Protein AF-A0A820K217-F1 (afdb_monomer_lite)

Organism: NCBI:txid392033

InterPro domains:
  IPR019399 Parkin co-regulated protein [PF10274] (54-82)
  IPR019399 Parkin co-regulated protein [PTHR21207] (16-82)

Sequence (82 aa):
MATATSPRRETNARLRQTGPLETDGFTVKSLLKNAKVNAPPSAEATRIRNSKPTAFRKFYERGDFPIALEHDTKGNKIAWKV

pLDDT: mean 80.99, std 14.57, range [40.84, 93.62]

Radius of gyration: 35.49 Å; chains: 1; bounding box: 95×42×74 Å

Secondary structure (DSSP, 8-state):
------------------S-EEE-TTSGGGGSTTEEEPPPPP--TTPPPPPPPPHHHHHHHHT-SSEEEEEETTEEEEEEP-

Structure (mmCIF, N/CA/C/O backbone):
data_AF-A0A820K217-F1
#
_entry.id   AF-A0A820K217-F1
#
loop_
_atom_site.group_PDB
_atom_site.id
_atom_site.type_symbol
_atom_site.label_atom_id
_atom_site.label_alt_id
_atom_site.label_comp_id
_atom_site.label_asym_id
_atom_site.label_entity_id
_atom_site.label_seq_id
_atom_site.pdbx_PDB_ins_code
_atom_site.Cartn_x
_atom_site.Cartn_y
_atom_site.Cartn_z
_atom_site.occupancy
_atom_site.B_iso_or_equiv
_atom_site.auth_seq_id
_atom_site.auth_comp_id
_atom_site.auth_asym_id
_atom_site.auth_atom_id
_atom_site.pdbx_PDB_model_num
ATOM 1 N N . MET A 1 1 ? -63.696 -34.825 44.657 1.00 46.16 1 MET A N 1
ATOM 2 C CA . MET A 1 1 ? -62.977 -34.129 43.569 1.00 46.16 1 MET A CA 1
ATOM 3 C C . MET A 1 1 ? -61.892 -33.277 44.208 1.00 46.16 1 MET A C 1
ATOM 5 O O . MET A 1 1 ? -62.234 -32.375 44.958 1.00 46.16 1 MET A O 1
ATOM 9 N N . ALA A 1 2 ? -60.619 -33.638 44.041 1.00 40.84 2 ALA A N 1
ATOM 10 C CA . ALA A 1 2 ? -59.500 -32.973 44.711 1.00 40.84 2 ALA A CA 1
ATOM 11 C C . ALA A 1 2 ? -59.075 -31.713 43.940 1.00 40.84 2 ALA A C 1
ATOM 13 O O . ALA A 1 2 ? -58.784 -31.779 42.748 1.00 40.84 2 ALA A O 1
ATOM 14 N N . THR A 1 3 ? -59.053 -30.570 44.621 1.00 47.09 3 THR A N 1
ATOM 15 C CA . THR A 1 3 ? -58.533 -29.293 44.127 1.00 47.09 3 THR A CA 1
ATOM 16 C C . THR A 1 3 ? -57.004 -29.321 44.141 1.00 47.09 3 THR A C 1
ATOM 18 O O . THR A 1 3 ? -56.377 -29.387 45.196 1.00 47.09 3 THR A O 1
ATOM 21 N N . ALA A 1 4 ? -56.385 -29.285 42.960 1.00 50.75 4 ALA A N 1
ATOM 22 C CA . ALA A 1 4 ? -54.936 -29.201 42.821 1.00 50.75 4 ALA A CA 1
ATOM 23 C C . ALA A 1 4 ? -54.470 -27.744 42.991 1.00 50.75 4 ALA A C 1
ATOM 25 O O . ALA A 1 4 ? -54.572 -26.929 42.075 1.00 50.75 4 ALA A O 1
ATOM 26 N N . THR A 1 5 ? -53.947 -27.418 44.173 1.00 59.78 5 THR A N 1
ATOM 27 C CA . THR A 1 5 ? -53.183 -26.187 44.416 1.00 59.78 5 THR A CA 1
ATOM 28 C C . THR A 1 5 ? -51.856 -26.277 43.665 1.00 59.78 5 THR A C 1
ATOM 30 O O . THR A 1 5 ? -50.995 -27.092 43.990 1.00 59.78 5 THR A O 1
ATOM 33 N N . SER A 1 6 ? -51.705 -25.444 42.636 1.00 55.75 6 SER A N 1
ATOM 34 C CA . SER A 1 6 ? -50.488 -25.342 41.828 1.00 55.75 6 SER A CA 1
ATOM 35 C C . SER A 1 6 ? -49.344 -24.740 42.657 1.00 55.75 6 SER A C 1
ATOM 37 O O . SER A 1 6 ? -49.511 -23.639 43.195 1.00 55.75 6 SER A O 1
ATOM 39 N N . PRO A 1 7 ? -48.178 -25.402 42.791 1.00 53.91 7 PRO A N 1
ATOM 40 C CA . PRO A 1 7 ? -47.065 -24.825 43.517 1.00 53.91 7 PRO A CA 1
ATOM 41 C C . PRO A 1 7 ? -46.415 -23.747 42.648 1.00 53.91 7 PRO A C 1
ATOM 43 O O . PRO A 1 7 ? -45.791 -24.006 41.617 1.00 53.91 7 PRO A O 1
ATOM 46 N N . ARG A 1 8 ? -46.600 -22.509 43.103 1.00 53.91 8 ARG A N 1
ATOM 47 C CA . ARG A 1 8 ? -45.847 -21.304 42.763 1.00 53.91 8 ARG A CA 1
ATOM 48 C C . ARG A 1 8 ? -44.367 -21.655 42.535 1.00 53.91 8 ARG A C 1
ATOM 50 O O . ARG A 1 8 ? -43.642 -21.944 43.483 1.00 53.91 8 ARG A O 1
ATOM 57 N N . ARG A 1 9 ? -43.923 -21.648 41.271 1.00 54.69 9 ARG A N 1
ATOM 58 C CA . ARG A 1 9 ? -42.508 -21.783 40.887 1.00 54.69 9 ARG A CA 1
ATOM 59 C C . ARG A 1 9 ? -41.750 -20.519 41.287 1.00 54.69 9 ARG A C 1
ATOM 61 O O . ARG A 1 9 ? -41.478 -19.653 40.462 1.00 54.69 9 ARG A O 1
ATOM 68 N N . GLU A 1 10 ? -41.400 -20.421 42.557 1.00 55.06 10 GLU A N 1
ATOM 69 C CA . GLU A 1 10 ? -40.351 -19.532 43.035 1.00 55.06 10 GLU A CA 1
ATOM 70 C C . GLU A 1 10 ? -39.161 -20.388 43.437 1.00 55.06 10 GLU A C 1
ATOM 72 O O . GLU A 1 10 ? -39.198 -21.005 44.487 1.00 55.06 10 GLU A O 1
ATOM 77 N N . THR A 1 11 ? -38.134 -20.428 42.587 1.00 55.47 11 THR A N 1
ATOM 78 C CA . THR A 1 11 ? -36.711 -20.485 42.977 1.00 55.47 11 THR A CA 1
ATOM 79 C C . THR A 1 11 ? -35.832 -20.366 41.730 1.00 55.47 11 THR A C 1
ATOM 81 O O . THR A 1 11 ? -34.929 -21.158 41.483 1.00 55.47 11 THR A O 1
ATOM 84 N N . ASN A 1 12 ? -36.017 -19.298 40.950 1.00 52.75 12 ASN A N 1
ATOM 85 C CA . ASN A 1 12 ? -34.881 -18.796 40.180 1.00 52.75 12 ASN A CA 1
ATOM 86 C C . ASN A 1 12 ? -34.008 -18.019 41.163 1.00 52.75 12 ASN A C 1
ATOM 88 O O . ASN A 1 12 ? -34.079 -16.790 41.237 1.00 52.75 12 ASN A O 1
ATOM 92 N N . ALA A 1 13 ? -33.232 -18.755 41.965 1.00 54.50 13 ALA A N 1
ATOM 93 C CA . ALA A 1 13 ? -32.085 -18.216 42.669 1.00 54.50 13 ALA A CA 1
ATOM 94 C C . ALA A 1 13 ? -31.171 -17.631 41.592 1.00 54.50 13 ALA A C 1
ATOM 96 O O . ALA A 1 13 ? -30.392 -18.335 40.954 1.00 54.50 13 ALA A O 1
ATOM 97 N N . ARG A 1 14 ? -31.371 -16.339 41.310 1.00 53.78 14 ARG A N 1
ATOM 98 C CA . ARG A 1 14 ? -30.527 -15.551 40.426 1.00 53.78 14 ARG A CA 1
ATOM 99 C C . ARG A 1 14 ? -29.127 -15.713 40.981 1.00 53.78 14 ARG A C 1
ATOM 101 O O . ARG A 1 14 ? -28.823 -15.135 42.025 1.00 53.78 14 ARG A O 1
ATOM 108 N N . LEU A 1 15 ? -28.316 -16.525 40.306 1.00 59.66 15 LEU A N 1
ATOM 109 C CA . LEU A 1 15 ? -26.871 -16.496 40.437 1.00 59.66 15 LEU A CA 1
ATOM 110 C C . LEU A 1 15 ? -26.515 -15.018 40.360 1.00 59.66 15 LEU A C 1
ATOM 112 O O . LEU A 1 15 ? -26.651 -14.393 39.306 1.00 59.66 15 LEU A O 1
ATOM 116 N N . ARG A 1 16 ? -26.203 -14.421 41.514 1.00 62.00 16 ARG A N 1
ATOM 117 C CA . ARG A 1 16 ? -25.676 -13.069 41.569 1.00 62.00 16 ARG A CA 1
ATOM 118 C C . ARG A 1 16 ? -24.341 -13.203 40.864 1.00 62.00 16 ARG A C 1
ATOM 120 O O . ARG A 1 16 ? -23.375 -13.659 41.459 1.00 62.00 16 ARG A O 1
ATOM 127 N N . GLN A 1 17 ? -24.325 -12.931 39.565 1.00 60.06 17 GLN A N 1
ATOM 128 C CA . GLN A 1 17 ? -23.097 -12.822 38.803 1.00 60.06 17 GLN A CA 1
ATOM 129 C C . GLN A 1 17 ? -22.411 -11.563 39.336 1.00 60.06 17 GLN A C 1
ATOM 131 O O . GLN A 1 17 ? -22.622 -10.461 38.844 1.00 60.06 17 GLN A O 1
ATOM 136 N N . THR A 1 18 ? -21.663 -11.717 40.429 1.00 67.56 18 THR A N 1
ATOM 137 C CA . THR A 1 18 ? -20.892 -10.671 41.116 1.00 67.56 18 THR A CA 1
ATOM 138 C C . THR A 1 18 ? -19.591 -10.360 40.376 1.00 67.56 18 THR A C 1
ATOM 140 O O . THR A 1 18 ? -18.614 -9.942 40.988 1.00 67.56 18 THR A O 1
ATOM 143 N N . GLY A 1 19 ? -19.556 -10.619 39.068 1.00 77.00 19 GLY A N 1
ATOM 144 C CA . GLY A 1 19 ? -18.397 -10.428 38.214 1.00 77.00 19 GLY A CA 1
ATOM 145 C C . GLY A 1 19 ? -18.683 -9.399 37.122 1.00 77.00 19 GLY A C 1
ATOM 146 O O . GLY A 1 19 ? -19.847 -9.207 36.744 1.00 77.00 19 GLY A O 1
ATOM 147 N N . PRO A 1 20 ? -17.638 -8.731 36.612 1.00 82.31 20 PRO A N 1
ATOM 148 C CA . PRO A 1 20 ? -17.766 -7.903 35.426 1.00 82.31 20 PRO A CA 1
ATOM 149 C C . PRO A 1 20 ? -18.228 -8.758 34.235 1.00 82.31 20 PRO A C 1
ATOM 151 O O . PRO A 1 20 ? -17.703 -9.844 33.990 1.00 82.31 20 PRO A O 1
ATOM 154 N N . LEU A 1 21 ? -19.247 -8.280 33.522 1.00 85.38 21 LEU A N 1
ATOM 155 C CA . LEU A 1 21 ? -19.785 -8.897 32.316 1.00 85.38 21 LEU A CA 1
ATOM 156 C C . LEU A 1 21 ? -18.950 -8.426 31.125 1.00 85.38 21 LEU A C 1
ATOM 158 O O . LEU A 1 21 ? -19.054 -7.267 30.733 1.00 85.38 21 LEU A O 1
ATOM 162 N N . GLU A 1 22 ? -18.137 -9.304 30.548 1.00 91.25 22 GLU A N 1
ATOM 163 C CA . GLU A 1 22 ? -17.418 -8.991 29.308 1.00 91.25 22 GLU A CA 1
ATOM 164 C C . GLU A 1 22 ? -18.427 -8.863 28.153 1.00 91.25 22 GLU A C 1
ATOM 166 O O . GLU A 1 22 ? -19.318 -9.702 27.980 1.00 91.25 22 GLU A O 1
ATOM 171 N N . THR A 1 23 ? -18.328 -7.782 27.385 1.00 90.56 23 THR A N 1
ATOM 172 C CA . THR A 1 23 ? -19.247 -7.464 26.285 1.00 90.56 23 THR A CA 1
ATOM 173 C C . THR A 1 23 ? -18.495 -6.846 25.120 1.00 90.56 23 THR A C 1
ATOM 175 O O . THR A 1 23 ? -17.492 -6.156 25.306 1.00 90.56 23 THR A O 1
ATOM 178 N N . ASP A 1 24 ? -19.007 -7.052 23.913 1.00 90.00 24 ASP A N 1
ATOM 179 C CA . ASP A 1 24 ? -18.512 -6.335 22.746 1.00 90.00 24 ASP A CA 1
ATOM 180 C C . ASP A 1 24 ? -19.028 -4.894 22.732 1.00 90.00 24 ASP A C 1
ATOM 182 O O . ASP A 1 24 ? -20.084 -4.568 23.293 1.00 90.00 24 ASP A O 1
ATOM 186 N N . GLY A 1 25 ? -18.269 -4.024 22.065 1.00 90.31 25 GLY A N 1
ATOM 187 C CA . GLY A 1 25 ? -18.663 -2.638 21.853 1.00 90.31 25 GLY A CA 1
ATOM 188 C C . GLY A 1 25 ? -20.015 -2.529 21.144 1.00 90.31 25 GLY A C 1
ATOM 189 O O . GLY A 1 25 ? -20.431 -3.421 20.407 1.00 90.31 25 GLY A O 1
ATOM 190 N N . PHE A 1 26 ? -20.703 -1.409 21.365 1.00 90.00 26 PHE A N 1
ATOM 191 C CA . PHE A 1 26 ? -21.956 -1.060 20.680 1.00 90.00 26 PHE A CA 1
ATOM 192 C C . PHE A 1 26 ? -23.129 -2.041 20.899 1.00 90.00 26 PHE A C 1
ATOM 194 O O . PHE A 1 26 ? -24.095 -2.032 20.139 1.00 90.00 26 PHE A O 1
ATOM 201 N N . THR A 1 27 ? -23.092 -2.857 21.958 1.00 90.06 27 THR A N 1
ATOM 202 C CA . THR A 1 27 ? -24.182 -3.780 22.327 1.00 90.06 27 THR A CA 1
ATOM 203 C C . THR A 1 27 ? -24.999 -3.220 23.496 1.00 90.06 27 THR A C 1
ATOM 205 O O . THR A 1 27 ? -24.447 -2.605 24.394 1.00 90.06 27 THR A O 1
ATOM 208 N N . VAL A 1 28 ? -26.304 -3.502 23.599 1.00 91.69 28 VAL A N 1
ATOM 209 C CA . VAL A 1 28 ? -27.143 -3.040 24.739 1.00 91.69 28 VAL A CA 1
ATOM 210 C C . VAL A 1 28 ? -26.569 -3.456 26.107 1.00 91.69 28 VAL A C 1
ATOM 212 O O . VAL A 1 28 ? -26.671 -2.722 27.087 1.00 91.69 28 VAL A O 1
ATOM 215 N N . LYS A 1 29 ? -25.905 -4.617 26.171 1.00 90.06 29 LYS A N 1
ATOM 216 C CA . LYS A 1 29 ? -25.229 -5.119 27.377 1.00 90.06 29 LYS A CA 1
ATOM 217 C C . LYS A 1 29 ? -24.036 -4.256 27.804 1.00 90.06 29 LYS A C 1
ATOM 219 O O . LYS A 1 29 ? -23.743 -4.238 28.992 1.00 90.06 29 LYS A O 1
ATOM 224 N N . SER A 1 30 ? -23.399 -3.518 26.889 1.00 88.75 30 SER A N 1
A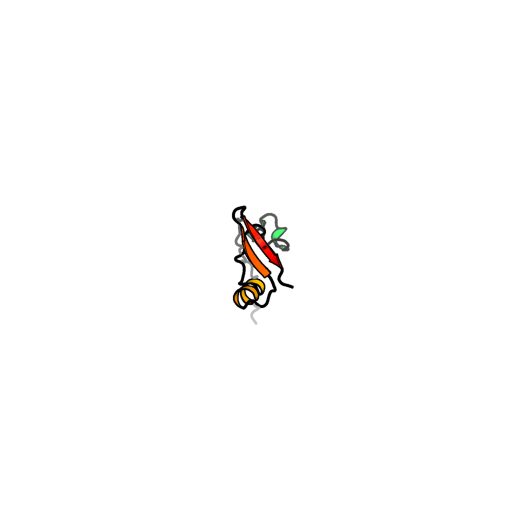TOM 225 C CA . SER A 1 30 ? -22.280 -2.622 27.212 1.00 88.75 30 SER A CA 1
ATOM 226 C C . SER A 1 30 ? -22.717 -1.389 28.012 1.00 88.75 30 SER A C 1
ATOM 228 O O . SER A 1 30 ? -21.874 -0.687 28.556 1.00 88.75 30 SER A O 1
ATOM 230 N N . LEU A 1 31 ? -24.027 -1.116 28.094 1.00 90.38 31 LEU A N 1
ATOM 231 C CA . LEU A 1 31 ? -24.605 -0.030 28.898 1.00 90.38 31 LEU A CA 1
ATOM 232 C C . LEU A 1 31 ? -24.848 -0.433 30.364 1.00 90.38 31 LEU A C 1
ATOM 234 O O . LEU A 1 31 ? -25.231 0.402 31.184 1.00 90.38 31 LEU A O 1
ATOM 238 N N . LEU A 1 32 ? -24.681 -1.715 30.708 1.00 90.50 32 LEU A N 1
ATOM 239 C CA . LEU A 1 32 ? -24.891 -2.209 32.067 1.00 90.50 32 LEU A CA 1
ATOM 240 C C . LEU A 1 32 ? -23.743 -1.763 32.983 1.00 90.50 32 LEU A C 1
ATOM 242 O O . LEU A 1 32 ? -22.583 -1.740 32.589 1.00 90.50 32 LEU A O 1
ATOM 246 N N . LYS A 1 33 ? -24.052 -1.455 34.249 1.00 86.50 33 LYS A N 1
ATOM 247 C CA . LYS A 1 33 ? -23.075 -0.906 35.214 1.00 86.50 33 LYS A CA 1
ATOM 248 C C . LYS A 1 33 ? -21.906 -1.843 35.535 1.00 86.50 33 LYS A C 1
ATOM 250 O O . LYS A 1 33 ? -20.871 -1.385 35.999 1.00 86.50 33 LYS A O 1
ATOM 255 N N . ASN A 1 34 ? -22.085 -3.145 35.336 1.00 88.31 34 ASN A N 1
ATOM 256 C CA . ASN A 1 34 ? -21.057 -4.162 35.531 1.00 88.31 34 ASN A CA 1
ATOM 257 C C . ASN A 1 34 ? -20.427 -4.619 34.208 1.00 88.31 34 ASN A C 1
ATOM 259 O O . ASN A 1 34 ? -19.716 -5.618 34.212 1.00 88.31 34 ASN A O 1
ATOM 263 N N . ALA A 1 35 ? -20.704 -3.953 33.085 1.00 89.00 35 ALA A N 1
ATOM 264 C CA . ALA A 1 35 ? -20.148 -4.344 31.802 1.00 89.00 35 ALA A CA 1
ATOM 265 C C . ALA A 1 35 ? -18.700 -3.872 31.656 1.00 89.00 35 ALA A C 1
ATOM 267 O O . ALA A 1 35 ? -18.373 -2.713 31.911 1.00 89.00 35 ALA A O 1
ATOM 268 N N . LYS A 1 36 ? -17.841 -4.778 31.202 1.00 92.12 36 LYS A N 1
ATOM 269 C CA . LYS A 1 36 ? -16.492 -4.488 30.740 1.00 92.12 36 LYS A CA 1
ATOM 270 C C . LYS A 1 36 ? -16.478 -4.673 29.226 1.00 92.12 36 LYS A C 1
ATOM 272 O O . LYS A 1 36 ? -16.935 -5.692 28.714 1.00 92.12 36 LYS A O 1
ATOM 277 N N . VAL A 1 37 ? -16.058 -3.636 28.509 1.00 92.88 37 VAL A N 1
ATOM 278 C CA . VAL A 1 37 ? -16.087 -3.618 27.043 1.00 92.88 37 VAL A CA 1
ATOM 279 C C . VAL A 1 37 ? -14.745 -4.090 26.509 1.00 92.88 37 VAL A C 1
ATOM 281 O O . VAL A 1 37 ? -13.701 -3.567 26.905 1.00 92.88 37 VAL A O 1
ATOM 284 N N . ASN A 1 38 ? -14.781 -5.062 25.602 1.00 91.75 38 ASN A N 1
ATOM 285 C CA . ASN A 1 38 ? -13.594 -5.535 24.904 1.00 91.75 38 ASN A CA 1
ATOM 286 C C . ASN A 1 38 ? -12.980 -4.405 24.067 1.00 91.75 38 ASN A C 1
ATOM 288 O O . ASN A 1 38 ? -13.687 -3.643 23.403 1.00 91.75 38 ASN A O 1
ATOM 292 N N . ALA A 1 39 ? -11.650 -4.308 24.084 1.00 89.62 39 ALA A N 1
ATOM 293 C CA . ALA A 1 39 ? -10.938 -3.369 23.228 1.00 89.62 39 ALA A CA 1
ATOM 294 C C . ALA A 1 39 ? -11.218 -3.681 21.744 1.00 89.62 39 ALA A C 1
ATOM 296 O O . ALA A 1 39 ? -11.387 -4.851 21.384 1.00 89.62 39 ALA A O 1
ATOM 297 N N . PRO A 1 40 ? -11.257 -2.660 20.870 1.00 88.75 40 PRO A N 1
ATOM 298 C CA . PRO A 1 40 ? -11.427 -2.885 19.444 1.00 88.75 40 PRO A CA 1
ATOM 299 C C . PRO A 1 40 ? -10.268 -3.730 18.890 1.00 88.75 40 PRO A C 1
ATOM 301 O O . PRO A 1 40 ? -9.144 -3.645 19.397 1.00 88.75 40 PRO A O 1
ATOM 304 N N . PRO A 1 41 ? -10.511 -4.531 17.839 1.00 88.62 41 PRO A N 1
ATOM 305 C CA . PRO A 1 41 ? -9.445 -5.281 17.194 1.00 88.62 41 PRO A CA 1
ATOM 306 C C . PRO A 1 41 ? -8.372 -4.326 16.661 1.00 88.62 41 PRO A C 1
ATOM 308 O O . PRO A 1 41 ? -8.673 -3.231 16.180 1.00 88.62 41 PRO A O 1
ATOM 311 N N . SER A 1 42 ? -7.109 -4.750 16.732 1.00 88.19 42 SER A N 1
ATOM 312 C CA . SER A 1 42 ? -6.006 -3.982 16.152 1.00 88.19 42 SER A CA 1
ATOM 313 C C . SER A 1 42 ? -6.220 -3.835 14.646 1.00 88.19 42 SER A C 1
ATOM 315 O O . SER A 1 42 ? -6.371 -4.824 13.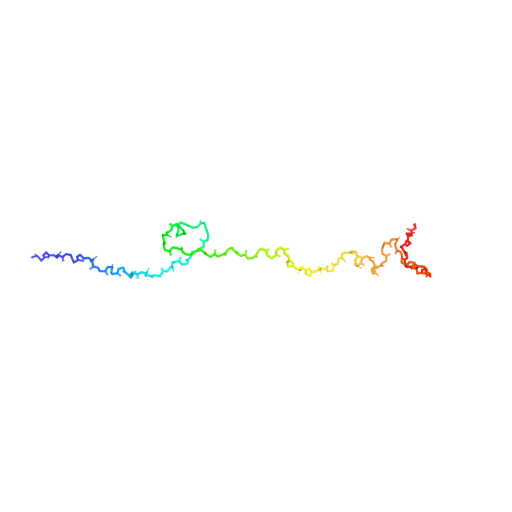934 1.00 88.19 42 SER A O 1
ATOM 317 N N . ALA A 1 43 ? -6.207 -2.597 14.153 1.00 86.06 43 ALA A N 1
ATOM 318 C CA . ALA A 1 43 ? -6.411 -2.297 12.737 1.00 86.06 43 ALA A CA 1
ATOM 319 C C . ALA A 1 43 ? -5.214 -2.691 11.846 1.00 86.06 43 ALA A C 1
ATOM 321 O O . ALA A 1 43 ? -5.286 -2.534 10.629 1.00 86.06 43 ALA A O 1
ATOM 322 N N . GLU A 1 44 ? -4.099 -3.139 12.442 1.00 88.31 44 GLU A N 1
ATOM 323 C CA . GLU A 1 44 ? -2.855 -3.524 11.754 1.00 88.31 44 GLU A CA 1
ATOM 324 C C . GLU A 1 44 ? -2.374 -2.508 10.695 1.00 88.31 44 GLU A C 1
ATOM 326 O O . GLU A 1 44 ? -1.702 -2.868 9.730 1.00 88.31 44 GLU A O 1
ATOM 331 N N . ALA A 1 45 ? -2.695 -1.220 10.862 1.00 88.00 45 ALA A N 1
ATOM 332 C CA . ALA A 1 45 ? -2.444 -0.194 9.847 1.00 88.00 45 ALA A CA 1
ATOM 333 C C . ALA A 1 45 ? -0.951 -0.034 9.510 1.00 88.00 45 ALA A C 1
ATOM 335 O O . ALA A 1 45 ? -0.597 0.263 8.372 1.00 88.00 45 ALA A O 1
ATOM 336 N N . THR A 1 46 ? -0.076 -0.265 10.490 1.00 89.00 46 THR A N 1
ATOM 337 C CA . THR A 1 46 ? 1.386 -0.176 10.361 1.00 89.00 46 THR A CA 1
ATOM 338 C C . THR A 1 46 ? 2.057 -1.519 10.078 1.00 89.00 46 THR A C 1
ATOM 340 O O . THR A 1 46 ? 3.278 -1.577 9.929 1.00 89.00 46 THR A O 1
ATOM 343 N N . ARG A 1 47 ? 1.296 -2.619 9.996 1.00 89.25 47 ARG A N 1
ATOM 344 C CA . ARG A 1 47 ? 1.862 -3.934 9.695 1.00 89.25 47 ARG A CA 1
ATOM 345 C C . ARG A 1 47 ? 2.305 -3.966 8.235 1.00 89.25 47 ARG A C 1
ATOM 347 O O . ARG A 1 47 ? 1.488 -3.832 7.322 1.00 89.25 47 ARG A O 1
ATOM 354 N N . ILE A 1 48 ? 3.600 -4.182 8.012 1.00 89.88 48 ILE A N 1
ATOM 355 C CA . ILE A 1 48 ? 4.156 -4.351 6.666 1.00 89.88 48 ILE A CA 1
ATOM 356 C C . ILE A 1 48 ? 3.506 -5.578 6.019 1.00 89.88 48 ILE A C 1
ATOM 358 O O . ILE A 1 48 ? 3.465 -6.662 6.603 1.00 89.88 48 ILE A O 1
ATOM 362 N N . ARG A 1 49 ? 2.990 -5.400 4.802 1.00 89.12 49 ARG A N 1
ATOM 363 C CA . ARG A 1 49 ? 2.384 -6.472 4.008 1.00 89.12 49 ARG A CA 1
ATOM 364 C C . ARG A 1 49 ? 3.399 -6.974 2.994 1.00 89.12 49 ARG A C 1
ATOM 366 O O . ARG A 1 49 ? 4.006 -6.174 2.285 1.00 89.12 49 ARG A O 1
ATOM 373 N N . ASN A 1 50 ? 3.544 -8.291 2.884 1.00 89.06 50 ASN A N 1
ATOM 374 C CA . ASN A 1 50 ? 4.387 -8.884 1.851 1.00 89.06 50 ASN A CA 1
ATOM 375 C C . ASN A 1 50 ? 3.809 -8.535 0.472 1.00 89.06 50 ASN A C 1
ATOM 377 O O . ASN A 1 50 ? 2.619 -8.748 0.215 1.00 89.06 50 ASN A O 1
ATOM 381 N N . SER A 1 51 ? 4.639 -7.995 -0.419 1.00 87.69 51 SER A N 1
ATOM 382 C CA . SER A 1 51 ? 4.220 -7.664 -1.778 1.00 87.69 51 SER A CA 1
ATOM 383 C C . SER A 1 51 ? 4.139 -8.928 -2.639 1.00 87.69 51 SE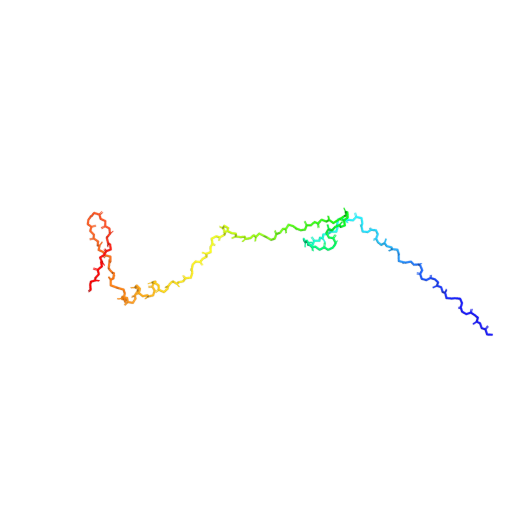R A C 1
ATOM 385 O O . SER A 1 51 ? 4.991 -9.815 -2.579 1.00 87.69 51 SER A O 1
ATOM 387 N N . LYS A 1 52 ? 3.082 -9.030 -3.451 1.00 90.19 52 LYS A N 1
ATOM 388 C CA . LYS A 1 52 ? 2.963 -10.086 -4.466 1.00 90.19 52 LYS A CA 1
ATOM 389 C C . LYS A 1 52 ? 3.904 -9.782 -5.643 1.00 90.19 52 LYS A C 1
ATOM 391 O O . LYS A 1 52 ? 4.182 -8.607 -5.894 1.00 90.19 52 LYS A O 1
ATOM 396 N N . PRO A 1 53 ? 4.350 -10.796 -6.411 1.00 91.44 53 PRO A N 1
ATOM 397 C CA . PRO A 1 53 ? 5.076 -10.565 -7.657 1.00 91.44 53 PRO A CA 1
ATOM 398 C C . PRO A 1 53 ? 4.300 -9.620 -8.584 1.00 91.44 53 PRO A C 1
ATOM 400 O O . PRO A 1 53 ? 3.109 -9.822 -8.830 1.00 91.44 53 PRO A O 1
ATOM 403 N N . THR A 1 54 ? 4.968 -8.585 -9.092 1.00 93.62 54 THR A N 1
ATOM 404 C CA . THR A 1 54 ? 4.339 -7.546 -9.916 1.00 93.62 54 THR A CA 1
ATOM 405 C C . THR A 1 54 ? 4.366 -7.918 -11.398 1.00 93.62 54 THR A C 1
ATOM 407 O O . THR A 1 54 ? 5.258 -8.629 -11.864 1.00 93.62 54 THR A O 1
ATOM 410 N N . ALA A 1 55 ? 3.403 -7.407 -12.173 1.00 92.38 55 ALA A N 1
ATOM 411 C CA . ALA A 1 55 ? 3.440 -7.522 -13.634 1.00 92.38 55 ALA A CA 1
ATOM 412 C C . ALA A 1 55 ? 4.694 -6.853 -14.221 1.00 92.38 55 ALA A C 1
ATOM 414 O O . ALA A 1 55 ? 5.275 -7.377 -15.164 1.00 92.38 55 ALA A O 1
ATOM 415 N N . PHE A 1 56 ? 5.160 -5.764 -13.592 1.00 90.88 56 PHE A N 1
ATOM 416 C CA . PHE A 1 56 ? 6.414 -5.102 -13.946 1.00 90.88 56 PHE A CA 1
ATOM 417 C C . PHE A 1 56 ? 7.593 -6.078 -13.946 1.00 90.88 56 PHE A C 1
ATOM 419 O O . PHE A 1 56 ? 8.309 -6.155 -14.936 1.00 90.88 56 PHE A O 1
ATOM 426 N N . ARG A 1 57 ? 7.749 -6.884 -12.886 1.00 91.62 57 ARG A N 1
ATOM 427 C CA . ARG A 1 57 ? 8.817 -7.890 -12.818 1.00 91.62 57 ARG A CA 1
ATOM 428 C C . ARG A 1 57 ? 8.728 -8.896 -13.969 1.00 91.62 57 ARG A C 1
ATOM 430 O O . ARG A 1 57 ? 9.736 -9.172 -14.604 1.00 91.62 57 ARG A O 1
ATOM 437 N N . LYS A 1 58 ? 7.524 -9.389 -14.280 1.00 91.94 58 LYS A N 1
ATOM 438 C CA . LYS A 1 58 ? 7.308 -10.343 -15.384 1.00 91.94 58 LYS A CA 1
ATOM 439 C C . LYS A 1 58 ? 7.673 -9.752 -16.749 1.00 91.94 58 LYS A C 1
ATOM 441 O O . LYS A 1 58 ? 8.293 -10.423 -17.562 1.00 91.94 58 LYS A O 1
ATOM 446 N N . PHE A 1 59 ? 7.254 -8.516 -17.014 1.00 92.31 59 PHE A N 1
ATOM 447 C CA . PHE A 1 59 ? 7.509 -7.838 -18.289 1.00 92.31 59 PHE A CA 1
ATOM 448 C C . PHE A 1 59 ? 8.970 -7.398 -18.421 1.00 92.31 59 PHE A C 1
ATOM 450 O O . PHE A 1 59 ? 9.520 -7.447 -19.517 1.00 92.31 59 PHE A O 1
ATOM 457 N N . TYR A 1 60 ? 9.617 -7.057 -17.304 1.00 91.38 60 TYR A N 1
ATOM 458 C CA . TYR A 1 60 ? 11.049 -6.785 -17.251 1.00 91.38 60 TYR A CA 1
ATOM 459 C C . TYR A 1 60 ? 11.877 -8.038 -17.567 1.00 91.38 60 TYR A C 1
ATOM 461 O O . TYR A 1 60 ? 12.751 -7.986 -18.422 1.00 91.38 60 TYR A O 1
ATOM 469 N N . GLU A 1 61 ? 11.567 -9.176 -16.936 1.00 89.94 61 GLU A N 1
ATOM 470 C CA . GLU A 1 61 ? 12.259 -10.451 -17.188 1.00 89.94 61 GLU A CA 1
ATOM 471 C C . GLU A 1 61 ? 12.045 -10.959 -18.625 1.00 89.94 61 GLU A C 1
ATOM 473 O O . GLU A 1 61 ? 12.944 -11.569 -19.199 1.00 89.94 61 GLU A O 1
ATOM 478 N N . ARG A 1 62 ? 10.881 -10.683 -19.229 1.00 92.12 62 ARG A N 1
ATOM 479 C CA . ARG A 1 62 ? 10.599 -11.022 -20.633 1.00 92.12 62 ARG A CA 1
ATOM 480 C C . ARG A 1 62 ? 11.274 -10.079 -21.640 1.00 92.12 62 ARG A C 1
ATOM 482 O O . ARG A 1 62 ? 11.552 -10.506 -22.754 1.00 92.12 62 ARG A O 1
ATOM 489 N N . GLY A 1 63 ? 11.549 -8.832 -21.251 1.00 88.81 63 GLY A N 1
ATOM 490 C CA . GLY A 1 63 ? 12.160 -7.819 -22.117 1.00 88.81 63 GLY A CA 1
ATOM 491 C C . GLY A 1 63 ? 11.169 -7.000 -22.953 1.00 88.81 63 GLY A C 1
ATOM 492 O O . GLY A 1 63 ? 11.570 -6.401 -23.945 1.00 88.81 63 GLY A O 1
ATOM 493 N N . ASP A 1 64 ? 9.894 -6.950 -22.560 1.00 89.38 64 ASP A N 1
ATOM 494 C CA . ASP A 1 64 ? 8.847 -6.217 -23.294 1.00 89.38 64 ASP A CA 1
ATOM 495 C C . ASP A 1 64 ? 8.954 -4.696 -23.146 1.00 89.38 64 ASP A C 1
ATOM 497 O O . ASP A 1 64 ? 8.416 -3.942 -23.956 1.00 89.38 64 ASP A O 1
ATOM 501 N N . PHE A 1 65 ? 9.596 -4.228 -22.076 1.00 88.69 65 PHE A N 1
ATOM 502 C CA . PHE A 1 65 ? 9.771 -2.802 -21.858 1.00 88.69 65 PHE A CA 1
ATOM 503 C C . PHE A 1 65 ? 10.992 -2.284 -22.617 1.00 88.69 65 PHE A C 1
ATOM 505 O O . PHE A 1 65 ? 12.065 -2.888 -22.530 1.00 88.69 65 PHE A O 1
ATOM 512 N N . PRO A 1 66 ? 10.892 -1.113 -23.264 1.00 89.94 66 PRO A N 1
ATOM 513 C CA . PRO A 1 66 ? 12.022 -0.476 -23.922 1.00 89.94 66 PRO A CA 1
ATOM 514 C C . PRO A 1 66 ? 12.910 0.252 -22.893 1.00 89.94 66 PRO A C 1
ATOM 516 O O . PRO A 1 66 ? 13.195 1.441 -23.003 1.00 89.94 66 PRO A O 1
ATOM 519 N N . ILE A 1 67 ? 13.326 -0.457 -21.842 1.00 89.88 67 ILE A N 1
ATOM 520 C CA . ILE A 1 67 ? 14.147 0.057 -20.744 1.00 89.88 67 ILE A CA 1
ATOM 521 C C . ILE A 1 67 ? 15.336 -0.887 -20.581 1.00 89.88 67 ILE A C 1
ATOM 523 O O . ILE A 1 67 ? 15.170 -2.101 -20.483 1.00 89.88 67 ILE A O 1
ATOM 527 N N . ALA A 1 68 ? 16.544 -0.334 -20.546 1.00 85.00 68 ALA A N 1
ATOM 528 C CA . ALA A 1 68 ? 17.745 -1.057 -20.150 1.00 85.00 68 ALA A CA 1
ATOM 529 C C . ALA A 1 68 ? 18.475 -0.322 -19.030 1.00 85.00 68 ALA A C 1
ATOM 531 O O . ALA A 1 68 ? 18.346 0.892 -18.864 1.00 85.00 68 ALA A O 1
ATOM 532 N N . LEU A 1 69 ? 19.252 -1.080 -18.264 1.00 84.75 69 LEU A N 1
ATOM 533 C CA . LEU A 1 69 ? 20.164 -0.523 -17.284 1.00 84.75 69 LEU A CA 1
ATOM 534 C C . LEU A 1 69 ? 21.523 -0.293 -17.957 1.00 84.75 69 LEU A C 1
ATOM 536 O O . LEU A 1 69 ? 22.143 -1.232 -18.452 1.0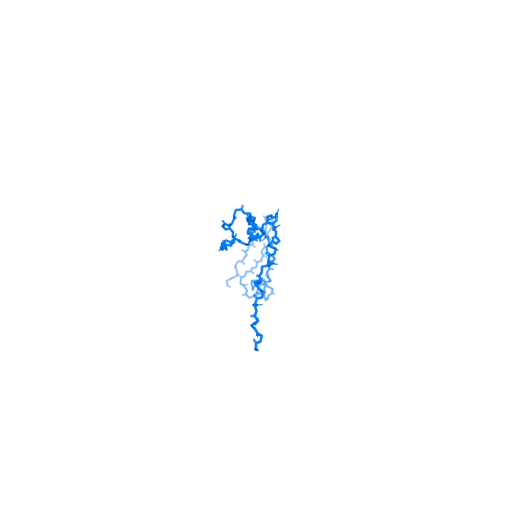0 84.75 69 LEU A O 1
ATOM 540 N N . GLU A 1 70 ? 21.957 0.960 -18.001 1.00 83.94 70 GLU A N 1
ATOM 541 C CA . GLU A 1 70 ? 23.276 1.367 -18.474 1.00 83.94 70 GLU A CA 1
ATOM 542 C C . GLU A 1 70 ? 24.230 1.435 -17.277 1.00 83.94 70 GLU A C 1
ATOM 544 O O . GLU A 1 70 ? 23.958 2.122 -16.288 1.00 83.94 70 GLU A O 1
ATOM 549 N N . HIS A 1 71 ? 25.345 0.714 -17.358 1.00 84.44 71 HIS A N 1
ATOM 550 C CA . HIS A 1 71 ? 26.399 0.740 -16.349 1.00 84.44 71 HIS A CA 1
ATOM 551 C C . HIS A 1 71 ? 27.485 1.740 -16.767 1.00 84.44 71 HIS A C 1
ATOM 553 O O . HIS A 1 71 ? 28.361 1.407 -17.561 1.00 84.44 71 HIS A O 1
ATOM 559 N N . ASP A 1 72 ? 27.427 2.960 -16.231 1.00 82.00 72 ASP A N 1
ATOM 560 C CA . ASP A 1 72 ? 28.468 3.979 -16.399 1.00 82.00 72 ASP A CA 1
ATOM 561 C C . ASP A 1 72 ? 29.394 3.980 -15.167 1.00 82.00 72 ASP A C 1
ATOM 563 O O . ASP A 1 72 ? 29.001 3.648 -14.048 1.00 82.00 72 ASP A O 1
ATOM 567 N N . THR A 1 73 ? 30.638 4.406 -15.350 1.00 81.25 73 THR A N 1
ATOM 568 C CA . THR A 1 73 ? 31.638 4.591 -14.283 1.00 81.25 73 THR A CA 1
ATOM 569 C C . THR A 1 73 ? 31.195 5.568 -13.188 1.00 81.25 73 THR A C 1
ATOM 571 O O . THR A 1 73 ? 31.673 5.490 -12.059 1.00 81.25 73 THR A O 1
ATOM 574 N N . LYS A 1 74 ? 30.253 6.469 -13.497 1.00 85.12 74 LYS A N 1
ATOM 575 C CA . LYS A 1 74 ? 29.641 7.412 -12.543 1.00 85.12 74 LYS A CA 1
ATOM 576 C C . LYS A 1 74 ? 28.404 6.852 -11.825 1.00 85.12 74 LYS A C 1
ATOM 578 O O . LYS A 1 74 ? 27.872 7.525 -10.946 1.00 85.12 74 LYS A O 1
ATOM 583 N N . GLY A 1 75 ? 27.933 5.661 -12.202 1.00 84.88 75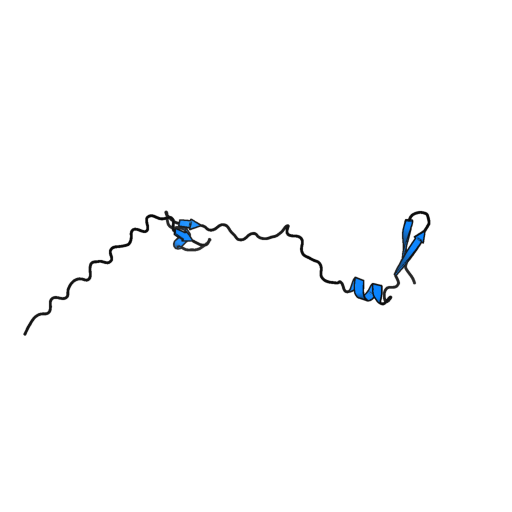 GLY A N 1
ATOM 584 C CA . GLY A 1 75 ? 26.758 5.001 -11.633 1.00 84.88 75 GLY A CA 1
ATOM 585 C C . GLY A 1 75 ? 25.809 4.421 -12.685 1.00 84.88 75 GLY A C 1
ATOM 586 O O . GLY A 1 75 ? 25.977 4.615 -13.887 1.00 84.88 75 GLY A O 1
ATOM 587 N N . ASN A 1 76 ? 24.776 3.718 -12.217 1.00 88.31 76 ASN A N 1
ATOM 588 C CA . ASN A 1 76 ? 23.791 3.083 -13.093 1.00 88.31 76 ASN A CA 1
ATOM 589 C C . ASN A 1 76 ? 22.733 4.095 -13.550 1.00 88.31 76 ASN A C 1
ATOM 591 O O . ASN A 1 76 ? 22.130 4.780 -12.721 1.00 88.31 76 ASN A O 1
ATOM 595 N N . LYS A 1 77 ? 22.475 4.155 -14.856 1.00 88.44 77 LYS A N 1
ATOM 596 C CA . LYS A 1 77 ? 21.447 5.009 -15.466 1.00 88.44 77 LYS A CA 1
ATOM 597 C C . LYS A 1 77 ? 20.394 4.151 -16.161 1.00 88.44 77 LYS A C 1
ATOM 599 O O . LYS A 1 77 ? 20.671 3.032 -16.584 1.00 88.44 77 LYS A O 1
ATOM 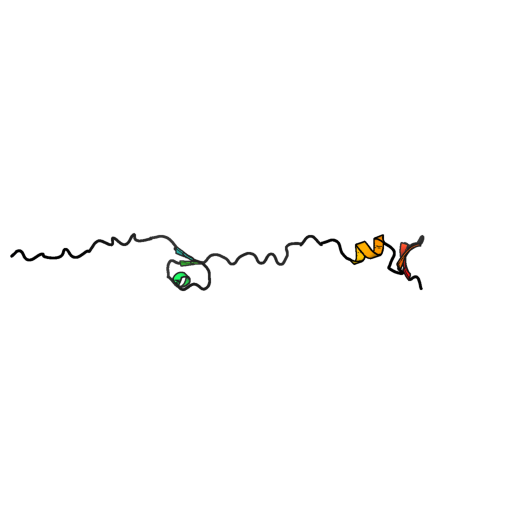604 N N . ILE A 1 78 ? 19.173 4.672 -16.266 1.00 89.56 78 ILE A N 1
ATOM 605 C CA . ILE A 1 78 ? 18.137 4.060 -17.103 1.00 89.56 78 ILE A CA 1
ATOM 606 C C . ILE A 1 78 ? 18.271 4.595 -18.527 1.00 89.56 78 ILE A C 1
ATOM 608 O O . ILE A 1 78 ? 18.177 5.799 -18.757 1.00 89.56 78 ILE A O 1
ATOM 612 N N . ALA A 1 79 ? 18.491 3.692 -19.475 1.00 87.19 79 ALA A N 1
ATOM 613 C CA . ALA A 1 79 ? 18.465 4.001 -20.892 1.00 87.19 79 ALA A CA 1
ATOM 614 C C . ALA A 1 79 ? 17.076 3.661 -21.437 1.00 87.19 79 ALA A C 1
ATOM 616 O O . ALA A 1 79 ? 16.633 2.509 -21.374 1.00 87.19 79 ALA A O 1
ATOM 617 N N . TRP A 1 80 ? 16.394 4.670 -21.973 1.00 88.56 80 TRP A N 1
ATOM 618 C CA . TRP A 1 80 ? 15.168 4.472 -22.734 1.00 88.56 80 TRP A CA 1
ATOM 619 C C . TRP A 1 80 ? 15.544 4.054 -24.150 1.00 88.56 80 TRP A C 1
ATOM 621 O O . TRP A 1 80 ? 16.243 4.783 -24.853 1.00 88.56 80 TRP A O 1
ATOM 631 N N . LYS A 1 81 ? 15.109 2.861 -24.548 1.00 81.00 81 LYS A N 1
ATOM 632 C CA . LYS A 1 81 ? 15.192 2.418 -25.939 1.00 81.00 81 LYS A CA 1
ATOM 633 C C . LYS A 1 81 ? 14.023 3.063 -26.692 1.00 81.00 81 LYS A C 1
ATOM 635 O O . LYS A 1 81 ? 12.934 3.181 -26.135 1.00 81.00 81 LYS A O 1
ATOM 640 N N . VAL A 1 82 ? 14.275 3.554 -27.901 1.00 78.06 82 VAL A N 1
ATOM 641 C CA . VAL A 1 82 ? 13.234 4.100 -28.792 1.00 78.06 82 VAL A CA 1
ATOM 642 C C . VAL A 1 82 ? 12.630 2.962 -29.596 1.00 78.06 82 VAL A C 1
ATOM 644 O O . VAL A 1 82 ? 13.419 2.082 -30.012 1.00 78.06 82 VAL A O 1
#

Foldseek 3Di:
DDDDDDDDPPDPVPPPCVAQAEDEPPDPQCPDPSHDYDDDPDPCPVPDDDDDDDVVVVCVVVVVAQWDWDQDPVGIDIDRHD